Protein AF-A0A397TKE6-F1 (afdb_monomer)

Radius of gyration: 16.37 Å; Cα contacts (8 Å, |Δi|>4): 98; chains: 1; bounding box: 42×22×56 Å

Structure (mmCIF, N/CA/C/O backbone):
data_AF-A0A397TKE6-F1
#
_entry.id   AF-A0A397TKE6-F1
#
loop_
_atom_site.group_PDB
_atom_site.id
_atom_site.type_symbol
_atom_site.label_atom_id
_atom_site.label_alt_id
_atom_site.label_comp_id
_atom_site.label_asym_id
_atom_site.label_entity_id
_atom_site.label_seq_id
_atom_site.pdbx_PDB_ins_code
_atom_site.Cartn_x
_atom_site.Cartn_y
_atom_site.Cartn_z
_atom_site.occupancy
_atom_site.B_iso_or_equiv
_atom_site.auth_seq_id
_atom_site.auth_comp_id
_atom_site.auth_asym_id
_atom_site.auth_atom_id
_atom_site.pdbx_PDB_model_num
ATOM 1 N N . MET A 1 1 ? -22.927 4.156 35.586 1.00 47.03 1 MET A N 1
ATOM 2 C CA . MET A 1 1 ? -21.545 4.173 35.064 1.00 47.03 1 MET A CA 1
ATOM 3 C C . MET A 1 1 ? -21.128 2.724 34.819 1.00 47.03 1 MET A C 1
ATOM 5 O O . MET A 1 1 ? -20.832 2.055 35.800 1.00 47.03 1 MET A O 1
ATOM 9 N N . PRO A 1 2 ? -21.198 2.181 33.593 1.00 44.41 2 PRO A N 1
ATOM 10 C CA . PRO A 1 2 ? -20.682 0.847 33.317 1.00 44.41 2 PRO A CA 1
ATOM 11 C C . PRO A 1 2 ? -19.319 0.937 32.628 1.00 44.41 2 PRO A C 1
ATOM 13 O O . PRO A 1 2 ? -19.169 1.523 31.557 1.00 44.41 2 PRO A O 1
ATOM 16 N N . THR A 1 3 ? -18.327 0.355 33.288 1.00 55.69 3 THR A N 1
ATOM 17 C CA . THR A 1 3 ? -16.991 0.072 32.777 1.00 55.69 3 THR A CA 1
ATOM 18 C C . THR A 1 3 ? -17.095 -0.958 31.659 1.00 55.69 3 THR A C 1
ATOM 20 O O . THR A 1 3 ? -17.539 -2.076 31.899 1.00 55.69 3 THR A O 1
ATOM 23 N N . MET A 1 4 ? -16.657 -0.602 30.456 1.00 45.72 4 MET A N 1
ATOM 24 C CA . MET A 1 4 ? -16.416 -1.559 29.378 1.00 45.72 4 MET A CA 1
ATOM 25 C C . MET A 1 4 ? -15.019 -1.276 28.822 1.00 45.72 4 MET A C 1
ATOM 27 O O . MET A 1 4 ? -14.854 -0.286 28.110 1.00 45.72 4 MET A O 1
ATOM 31 N N . PRO A 1 5 ? -13.993 -2.098 29.084 1.00 54.56 5 PRO A N 1
ATOM 32 C CA . PRO A 1 5 ? -12.886 -2.204 28.161 1.00 54.56 5 PRO A CA 1
ATOM 33 C C . PRO A 1 5 ? -13.296 -3.251 27.125 1.00 54.56 5 PRO A C 1
ATOM 35 O O . PRO A 1 5 ? -12.855 -4.398 27.170 1.00 54.56 5 PRO A O 1
ATOM 38 N N . GLU A 1 6 ? -14.176 -2.870 26.196 1.00 52.97 6 GLU A N 1
ATOM 39 C CA . GLU A 1 6 ? -14.372 -3.636 24.965 1.00 52.97 6 GLU A CA 1
ATOM 40 C C . GLU A 1 6 ? -13.124 -3.418 24.105 1.00 52.97 6 GLU A C 1
ATOM 42 O O . GLU A 1 6 ? -13.079 -2.616 23.175 1.00 52.97 6 GLU A O 1
ATOM 47 N N . SER A 1 7 ? -12.051 -4.109 24.486 1.00 54.16 7 SER A N 1
ATOM 48 C CA . SER A 1 7 ? -10.805 -4.212 23.736 1.00 54.16 7 SER A CA 1
ATOM 49 C C . SER A 1 7 ? -11.040 -5.166 22.559 1.00 54.16 7 SER A C 1
ATOM 51 O O . SER A 1 7 ? -10.414 -6.216 22.421 1.00 54.16 7 SER A O 1
ATOM 53 N N . ALA A 1 8 ? -12.034 -4.834 21.732 1.00 56.47 8 ALA A N 1
ATOM 54 C CA . ALA A 1 8 ? -12.336 -5.510 20.488 1.00 56.47 8 ALA A CA 1
ATOM 55 C C . ALA A 1 8 ? -11.227 -5.160 19.497 1.00 56.47 8 ALA A C 1
ATOM 57 O O . ALA A 1 8 ? -11.306 -4.160 18.793 1.00 56.47 8 ALA A O 1
ATOM 58 N N . ASN A 1 9 ? -10.158 -5.957 19.534 1.00 59.50 9 ASN A N 1
ATOM 59 C CA . ASN A 1 9 ? -9.223 -6.225 18.443 1.00 59.50 9 ASN A CA 1
ATOM 60 C C . ASN A 1 9 ? -9.095 -5.078 17.417 1.00 59.50 9 ASN A C 1
ATOM 62 O O . ASN A 1 9 ? -9.458 -5.198 16.247 1.00 59.50 9 ASN A O 1
ATOM 66 N N . GLN A 1 10 ? -8.605 -3.926 17.886 1.00 63.25 10 GLN A N 1
ATOM 67 C CA . GLN A 1 10 ? -8.485 -2.693 17.108 1.00 63.25 10 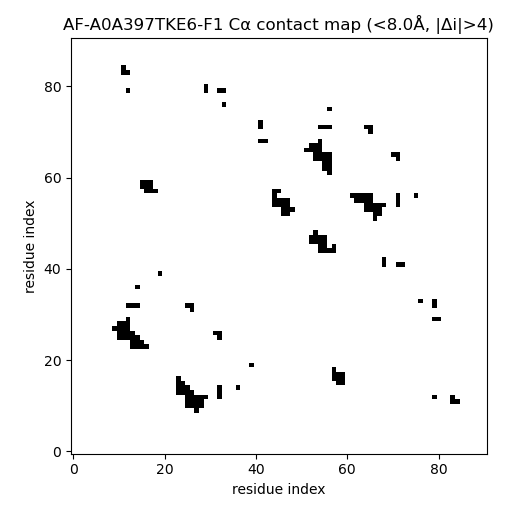GLN A CA 1
ATOM 68 C C . GLN A 1 10 ? -7.278 -2.760 16.161 1.00 63.25 10 GLN A C 1
ATOM 70 O O . GLN A 1 10 ? -6.480 -1.827 16.103 1.00 63.25 10 GLN A O 1
ATOM 75 N N . MET A 1 11 ? -7.119 -3.862 15.421 1.00 68.06 11 MET A N 1
ATOM 76 C CA . MET A 1 11 ? -6.105 -4.022 14.376 1.00 68.06 11 MET A CA 1
ATOM 77 C C . MET A 1 11 ? -6.743 -3.911 12.979 1.00 68.06 11 MET A C 1
ATOM 79 O O . MET A 1 11 ? -6.767 -4.888 12.228 1.00 68.06 11 MET A O 1
ATOM 83 N N . PRO A 1 12 ? -7.321 -2.747 12.611 1.00 74.19 12 PRO A N 1
ATOM 84 C CA . PRO A 1 12 ? -8.068 -2.606 11.366 1.00 74.19 12 PRO A CA 1
ATOM 85 C C . PRO A 1 12 ? -7.175 -2.531 10.124 1.00 74.19 12 PRO A C 1
ATOM 87 O O . PRO A 1 12 ? -7.681 -2.560 9.002 1.00 74.19 12 PRO A O 1
ATOM 90 N N . PHE A 1 13 ? -5.864 -2.383 10.307 1.00 81.00 13 PHE A N 1
ATOM 91 C CA . PHE A 1 13 ? -4.904 -2.263 9.223 1.00 81.00 13 PHE A CA 1
ATOM 92 C C . PHE A 1 13 ? -4.286 -3.630 8.973 1.00 81.00 13 PHE A C 1
ATOM 94 O O . PHE A 1 13 ? -3.670 -4.196 9.867 1.00 81.00 13 PHE A O 1
ATOM 101 N N . VAL A 1 14 ? -4.448 -4.168 7.769 1.00 83.75 14 VAL A N 1
ATOM 102 C CA . VAL A 1 14 ? -3.964 -5.510 7.433 1.00 83.75 14 VAL A CA 1
ATOM 103 C C . VAL A 1 14 ? -3.072 -5.437 6.205 1.00 83.75 14 VAL A C 1
ATOM 105 O O . VAL A 1 14 ? -3.461 -4.883 5.175 1.00 83.75 14 VAL A O 1
ATOM 108 N N . CYS A 1 15 ? -1.878 -6.004 6.317 1.00 86.69 15 CYS A N 1
ATOM 109 C CA . CYS A 1 15 ? -0.989 -6.244 5.197 1.00 86.69 15 CYS A CA 1
ATOM 110 C C . CYS A 1 15 ? -1.471 -7.483 4.443 1.00 86.69 15 CYS A C 1
ATOM 112 O O . CYS A 1 15 ? -1.518 -8.576 5.003 1.00 86.69 15 CYS A O 1
ATOM 114 N N . LYS A 1 16 ? -1.827 -7.314 3.167 1.00 85.19 16 LYS A N 1
ATOM 115 C CA . LYS A 1 16 ? -2.224 -8.420 2.283 1.00 85.19 16 LYS A CA 1
ATOM 116 C C . LYS A 1 16 ? -1.188 -8.675 1.192 1.00 85.19 16 LYS A C 1
ATOM 118 O O . LYS A 1 16 ? -1.526 -8.898 0.033 1.00 85.19 16 LYS A O 1
ATOM 123 N N . TRP A 1 17 ? 0.085 -8.538 1.541 1.00 85.81 17 TRP A N 1
ATOM 124 C CA . TRP A 1 17 ? 1.182 -8.711 0.600 1.00 85.81 17 TRP A CA 1
ATOM 125 C C . TRP A 1 17 ? 1.400 -10.193 0.292 1.00 85.81 17 TRP A C 1
ATOM 127 O O . TRP A 1 17 ? 1.736 -10.976 1.182 1.00 85.81 17 TRP A O 1
ATOM 137 N N . LEU A 1 18 ? 1.233 -10.572 -0.970 1.00 75.38 18 LEU A N 1
ATOM 138 C CA . LEU A 1 18 ? 1.428 -11.936 -1.439 1.00 75.38 18 LEU A CA 1
ATOM 139 C C . LEU A 1 18 ? 2.922 -12.283 -1.449 1.00 75.38 18 LEU A C 1
ATOM 141 O O . LEU A 1 18 ? 3.752 -11.478 -1.865 1.00 75.38 18 LEU A O 1
ATOM 145 N N . TYR A 1 19 ? 3.257 -13.504 -1.032 1.00 73.81 19 TYR A N 1
ATOM 146 C CA . TYR A 1 19 ? 4.596 -14.111 -1.128 1.00 73.81 19 TYR A CA 1
ATOM 147 C C . TYR A 1 19 ? 5.695 -13.582 -0.183 1.00 73.81 19 TYR A C 1
ATOM 149 O O . TYR A 1 19 ? 6.741 -14.214 -0.097 1.00 73.81 19 TYR A O 1
ATOM 157 N N . SER A 1 20 ? 5.482 -12.494 0.568 1.00 72.94 20 SER A N 1
ATOM 158 C CA . SER A 1 20 ? 6.476 -12.002 1.552 1.00 72.94 20 SER A CA 1
ATOM 159 C C . SER A 1 20 ? 6.354 -12.638 2.940 1.00 72.94 20 SER A C 1
ATOM 161 O O . SER A 1 20 ? 7.285 -12.598 3.738 1.00 72.94 20 SER A O 1
ATOM 163 N N . HIS A 1 21 ? 5.182 -13.178 3.259 1.00 78.50 21 HIS A N 1
ATOM 164 C CA . HIS A 1 21 ? 4.859 -13.780 4.549 1.00 78.50 21 HIS A CA 1
ATOM 165 C C . HIS A 1 21 ? 3.681 -14.749 4.378 1.00 78.50 21 HIS A C 1
ATOM 167 O O . HIS A 1 21 ? 2.843 -14.510 3.506 1.00 78.50 21 HIS A O 1
ATOM 173 N N . PRO A 1 22 ? 3.629 -15.843 5.163 1.00 69.88 22 PRO A N 1
ATOM 174 C CA . PRO A 1 22 ? 2.616 -16.890 5.013 1.00 69.88 22 PRO A CA 1
ATOM 175 C C . PRO A 1 22 ? 1.216 -16.457 5.466 1.00 69.88 22 PRO A C 1
ATOM 177 O O . PRO A 1 22 ? 0.233 -17.007 4.981 1.00 69.88 22 PRO A O 1
ATOM 180 N N . GLU A 1 23 ? 1.114 -15.468 6.359 1.00 74.31 23 GLU A N 1
ATOM 181 C CA . GLU A 1 23 ? -0.154 -14.995 6.920 1.00 74.31 23 GLU A CA 1
ATOM 182 C C . GLU A 1 23 ? -0.268 -13.462 6.878 1.00 74.31 23 GLU A C 1
ATOM 184 O O . GLU A 1 23 ? 0.746 -12.764 7.002 1.00 74.31 23 GLU A O 1
ATOM 189 N N . PRO A 1 24 ? -1.492 -12.917 6.722 1.00 78.25 24 PRO A N 1
ATO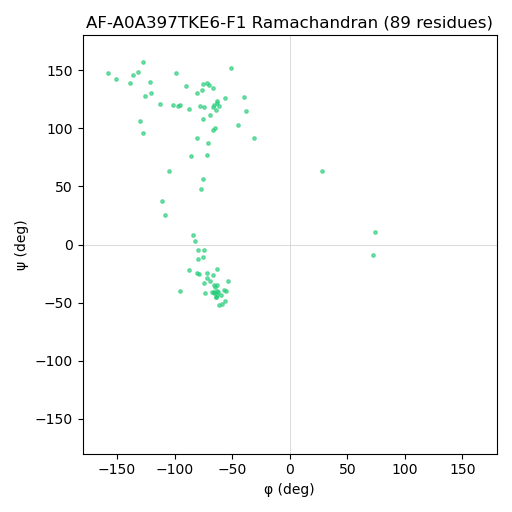M 190 C CA . PRO A 1 24 ? -1.726 -11.479 6.693 1.00 78.25 24 PRO A CA 1
ATOM 191 C C . PRO A 1 24 ? -1.427 -10.842 8.054 1.00 78.25 24 PRO A C 1
ATOM 193 O O . PRO A 1 24 ? -2.083 -11.131 9.054 1.00 78.25 24 PRO A O 1
ATOM 196 N N . GLN A 1 25 ? -0.460 -9.924 8.098 1.00 83.69 25 GLN A N 1
ATOM 197 C CA . GLN A 1 25 ? -0.128 -9.216 9.336 1.00 83.69 25 GLN A CA 1
ATOM 198 C C . GLN A 1 25 ? -1.093 -8.069 9.618 1.00 83.69 25 GLN A C 1
ATOM 200 O O . GLN A 1 25 ? -1.330 -7.209 8.769 1.00 83.69 25 GLN A O 1
ATOM 205 N N . GLN A 1 26 ? -1.617 -8.034 10.840 1.00 83.69 26 GLN A N 1
ATOM 206 C CA . GLN A 1 26 ? -2.510 -6.984 11.313 1.00 83.69 26 GLN A CA 1
ATOM 207 C C . GLN A 1 26 ? -1.732 -5.956 12.140 1.00 83.69 26 GLN A C 1
ATOM 209 O O . GLN A 1 26 ? -0.782 -6.290 12.844 1.00 83.69 26 GLN A O 1
ATOM 214 N N . PHE A 1 27 ? -2.158 -4.699 12.090 1.00 85.06 27 PHE A N 1
ATOM 215 C CA . PHE A 1 27 ? -1.536 -3.576 12.781 1.00 85.06 27 PHE A CA 1
ATOM 216 C C . PHE A 1 27 ? -2.601 -2.700 13.432 1.00 85.06 27 PHE A C 1
ATOM 218 O O . PHE A 1 27 ? -3.703 -2.522 12.907 1.00 85.06 27 PHE A O 1
ATOM 225 N N . LYS A 1 28 ? -2.249 -2.125 14.585 1.00 81.44 28 LYS A N 1
ATOM 226 C CA . LYS A 1 28 ? -3.133 -1.245 15.364 1.00 81.44 28 LYS A CA 1
ATOM 227 C C . LYS A 1 28 ? -3.282 0.139 14.734 1.00 81.44 28 LYS A C 1
ATOM 229 O O . LYS A 1 28 ? -4.340 0.753 14.826 1.00 81.44 28 LYS A O 1
ATOM 234 N N . THR A 1 29 ? -2.230 0.629 14.079 1.00 84.56 29 THR A N 1
ATOM 235 C CA . THR A 1 29 ? -2.197 1.960 13.466 1.00 84.56 29 THR A CA 1
ATOM 236 C C . THR A 1 29 ? -1.765 1.887 12.005 1.00 84.56 29 THR A C 1
ATOM 238 O O . THR A 1 29 ? -1.094 0.951 11.566 1.00 84.56 29 THR A O 1
ATOM 241 N N . GLN A 1 30 ? -2.145 2.913 11.244 1.00 83.38 30 GLN A N 1
ATOM 242 C CA . GLN A 1 30 ? -1.737 3.066 9.850 1.00 83.38 30 GLN A CA 1
ATOM 243 C C . GLN A 1 30 ? -0.217 3.241 9.722 1.00 83.38 30 GLN A C 1
ATOM 245 O O . GLN A 1 30 ? 0.374 2.789 8.746 1.00 83.38 30 GLN A O 1
ATO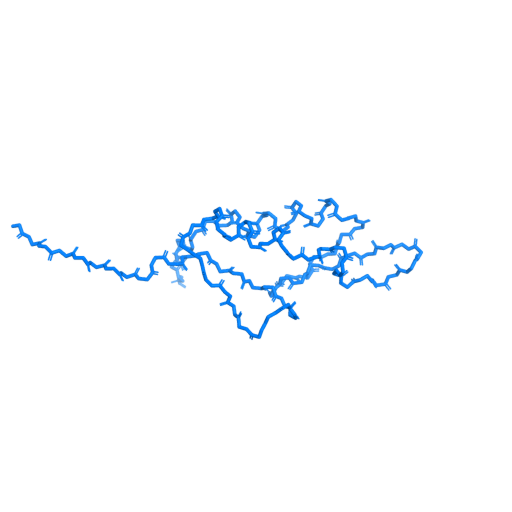M 250 N N . GLU A 1 31 ? 0.412 3.919 10.683 1.00 86.44 31 GLU A N 1
ATOM 251 C CA . GLU A 1 31 ? 1.856 4.173 10.690 1.00 86.44 31 GLU A CA 1
ATOM 252 C C . GLU A 1 31 ? 2.654 2.883 10.847 1.00 86.44 31 GLU A C 1
ATOM 254 O O . GLU A 1 31 ? 3.622 2.686 10.119 1.00 86.44 31 GLU A O 1
ATOM 259 N N . GLU A 1 32 ? 2.196 1.971 11.705 1.00 87.94 32 GLU A N 1
ATOM 260 C CA . GLU A 1 32 ? 2.821 0.660 11.885 1.00 87.94 32 GLU A CA 1
ATOM 261 C C . GLU A 1 32 ? 2.740 -0.175 10.598 1.00 87.94 32 GLU A C 1
ATOM 263 O O . GLU A 1 32 ? 3.752 -0.710 10.143 1.00 87.94 32 GLU A O 1
ATOM 268 N N . LEU A 1 33 ? 1.571 -0.203 9.939 1.00 86.75 33 LEU A N 1
ATOM 269 C CA . LEU A 1 33 ? 1.420 -0.845 8.627 1.00 86.75 33 LEU A CA 1
ATOM 270 C C . LEU A 1 33 ? 2.306 -0.170 7.565 1.00 86.75 33 LEU A C 1
ATOM 272 O O . LEU A 1 33 ? 2.922 -0.852 6.745 1.00 86.75 33 LEU A O 1
ATOM 276 N N . LYS A 1 34 ? 2.394 1.166 7.575 1.00 85.69 34 LYS A N 1
ATOM 277 C CA . LYS A 1 34 ? 3.256 1.925 6.663 1.00 85.69 34 LYS A CA 1
ATOM 278 C C . LYS A 1 34 ? 4.719 1.558 6.854 1.00 85.69 34 LYS A C 1
ATOM 280 O O . LYS A 1 34 ? 5.390 1.247 5.872 1.00 85.69 34 LYS A O 1
ATOM 285 N N . ASN A 1 35 ? 5.207 1.604 8.087 1.00 88.56 35 ASN A N 1
ATOM 286 C CA . ASN A 1 35 ? 6.581 1.262 8.417 1.00 88.56 35 ASN A CA 1
ATOM 287 C C . ASN A 1 35 ? 6.877 -0.187 8.014 1.00 88.56 35 ASN A C 1
ATOM 289 O O . ASN A 1 35 ? 7.876 -0.447 7.353 1.00 88.56 35 ASN A O 1
ATOM 293 N N . HIS A 1 36 ? 5.956 -1.112 8.299 1.00 88.31 36 HIS A N 1
ATOM 294 C CA . HIS A 1 36 ? 6.053 -2.493 7.839 1.00 88.31 36 HIS A CA 1
ATOM 295 C C . HIS A 1 36 ? 6.182 -2.601 6.314 1.00 88.31 36 HIS A C 1
ATOM 297 O O . HIS A 1 36 ? 7.086 -3.283 5.847 1.00 88.31 36 HIS A O 1
ATOM 303 N N . ILE A 1 37 ? 5.340 -1.916 5.534 1.00 84.44 37 ILE A N 1
ATOM 304 C CA . ILE A 1 37 ? 5.400 -1.953 4.062 1.00 84.44 37 ILE A CA 1
ATOM 305 C C . ILE A 1 37 ? 6.687 -1.343 3.513 1.00 84.44 37 ILE A C 1
ATOM 307 O O . ILE A 1 37 ? 7.242 -1.885 2.567 1.00 84.44 37 ILE A O 1
ATOM 311 N N . ASN A 1 38 ? 7.211 -0.286 4.136 1.00 84.44 38 ASN A N 1
ATOM 312 C CA . ASN A 1 38 ? 8.520 0.267 3.766 1.00 84.44 38 ASN A CA 1
ATOM 313 C C . ASN A 1 38 ? 9.670 -0.728 4.002 1.00 84.44 38 ASN A C 1
ATOM 315 O O . ASN A 1 38 ? 10.723 -0.588 3.392 1.00 84.44 38 ASN A O 1
ATOM 319 N N . LYS A 1 39 ? 9.482 -1.737 4.864 1.00 86.38 39 LYS A N 1
ATOM 320 C CA . LYS A 1 39 ? 10.448 -2.832 5.033 1.00 86.38 39 LYS A CA 1
ATOM 321 C C . LYS A 1 39 ? 10.341 -3.903 3.945 1.00 86.38 39 LYS A C 1
ATOM 323 O O . LYS A 1 39 ? 11.223 -4.756 3.886 1.00 86.38 39 LYS A O 1
ATOM 328 N N . HIS A 1 40 ? 9.285 -3.912 3.127 1.00 85.44 40 HIS A N 1
ATOM 329 C CA . HIS A 1 40 ? 9.234 -4.798 1.962 1.00 85.44 40 HIS A CA 1
ATOM 330 C C . HIS A 1 40 ? 10.129 -4.244 0.869 1.00 85.44 40 HIS A C 1
ATOM 332 O O . HIS A 1 40 ? 10.109 -3.052 0.570 1.00 85.44 40 HIS A O 1
ATOM 338 N N . ASP A 1 41 ? 10.872 -5.133 0.225 1.00 83.88 41 ASP A N 1
ATOM 339 C CA . ASP A 1 41 ? 11.691 -4.754 -0.912 1.00 83.88 41 ASP A CA 1
ATOM 340 C C . ASP A 1 41 ? 10.818 -4.669 -2.175 1.00 83.88 41 ASP A C 1
ATOM 342 O O . ASP A 1 41 ? 10.558 -5.655 -2.865 1.00 83.88 41 ASP A O 1
ATOM 346 N N . ILE A 1 42 ? 10.298 -3.469 -2.448 1.00 79.75 42 ILE A N 1
ATOM 347 C CA . ILE A 1 42 ? 9.396 -3.196 -3.582 1.00 79.75 42 ILE A CA 1
ATOM 348 C C . ILE A 1 42 ? 10.134 -3.369 -4.922 1.00 79.75 42 ILE A C 1
ATOM 350 O O . ILE A 1 42 ? 9.517 -3.716 -5.928 1.00 79.75 42 ILE A O 1
ATOM 354 N N . ASN A 1 43 ? 11.459 -3.190 -4.930 1.00 76.06 43 ASN A N 1
ATOM 355 C CA . ASN A 1 43 ? 12.311 -3.438 -6.097 1.00 76.06 43 ASN A CA 1
ATOM 356 C C . ASN A 1 43 ? 12.339 -4.920 -6.482 1.00 76.06 43 ASN A C 1
ATOM 358 O O . ASN A 1 43 ? 12.370 -5.238 -7.670 1.00 76.06 43 ASN A O 1
ATOM 362 N N . SER A 1 44 ? 12.274 -5.807 -5.490 1.00 73.50 44 SER A N 1
ATOM 363 C CA . SER A 1 44 ? 12.179 -7.257 -5.673 1.00 73.50 44 SER A CA 1
ATOM 364 C C . SER A 1 44 ? 10.791 -7.724 -6.140 1.00 73.50 44 SER A C 1
ATOM 366 O O . SER A 1 44 ? 10.576 -8.900 -6.439 1.00 73.50 44 SER A O 1
ATOM 368 N N . CYS A 1 45 ? 9.811 -6.821 -6.231 1.00 74.19 45 CYS A N 1
ATOM 369 C CA . CYS A 1 45 ? 8.485 -7.188 -6.700 1.00 74.19 45 CYS A CA 1
ATOM 370 C C . CYS A 1 45 ? 8.509 -7.598 -8.183 1.00 74.19 45 CYS A C 1
ATOM 372 O O . CYS A 1 45 ? 9.129 -6.914 -8.991 1.00 74.19 45 CYS A O 1
ATOM 374 N N . ASN A 1 46 ? 7.823 -8.707 -8.516 1.00 65.81 46 ASN A N 1
ATOM 375 C CA . ASN A 1 46 ? 7.849 -9.423 -9.804 1.00 65.81 46 ASN A CA 1
ATOM 376 C C . ASN A 1 46 ? 8.110 -8.523 -11.024 1.00 65.81 46 ASN A C 1
ATOM 378 O O . ASN A 1 46 ? 7.178 -7.998 -11.644 1.00 65.81 46 ASN A O 1
ATOM 382 N N . ARG A 1 47 ? 9.393 -8.394 -11.377 1.00 68.81 47 ARG A N 1
ATOM 383 C CA . ARG A 1 47 ? 9.862 -7.747 -12.599 1.00 68.81 47 ARG A CA 1
ATOM 384 C C . ARG A 1 47 ? 9.609 -8.701 -13.758 1.00 68.81 47 ARG A C 1
ATOM 386 O O . ARG A 1 47 ? 10.290 -9.714 -13.883 1.00 68.81 47 ARG A O 1
ATOM 393 N N . LEU A 1 48 ? 8.636 -8.377 -14.606 1.00 69.00 48 LEU A N 1
ATOM 394 C CA . LEU A 1 48 ? 8.279 -9.248 -15.732 1.00 69.00 48 LEU A CA 1
ATOM 395 C C . LEU A 1 48 ? 9.198 -9.114 -16.949 1.00 69.00 48 LEU A C 1
ATOM 397 O O . LEU A 1 48 ? 9.272 -10.042 -17.746 1.00 69.00 48 LEU A O 1
ATOM 401 N N . SER A 1 49 ? 9.865 -7.972 -17.125 1.00 67.38 49 SER A N 1
ATOM 402 C CA . SER A 1 49 ? 10.716 -7.732 -18.292 1.00 67.38 49 SER A CA 1
ATOM 403 C C . SER A 1 49 ? 12.021 -7.033 -17.909 1.00 67.38 49 SER A C 1
ATOM 405 O O . SER A 1 49 ? 12.070 -6.166 -17.028 1.00 67.38 49 SER A O 1
ATOM 407 N N . LEU A 1 50 ? 13.104 -7.489 -18.546 1.00 69.62 50 LEU A N 1
ATOM 408 C CA . LEU A 1 50 ? 14.464 -6.984 -18.360 1.00 69.62 50 LEU A CA 1
ATOM 409 C C . LEU A 1 50 ? 14.708 -5.677 -19.124 1.00 69.62 50 LEU A C 1
ATOM 411 O O . LEU A 1 50 ? 15.563 -4.892 -18.718 1.00 69.62 50 LEU A O 1
ATOM 415 N N . GLU A 1 51 ? 13.953 -5.448 -20.195 1.00 73.50 51 GLU A N 1
ATOM 416 C CA . GLU A 1 51 ? 14.098 -4.292 -21.082 1.00 73.50 51 GLU A CA 1
ATOM 417 C C . GLU A 1 51 ? 13.138 -3.165 -20.680 1.00 73.50 51 GLU A C 1
ATOM 419 O O . GLU A 1 51 ? 13.547 -2.010 -20.617 1.00 73.50 51 GLU A O 1
ATOM 424 N N . ASP A 1 52 ? 11.903 -3.513 -20.296 1.00 75.50 52 ASP A N 1
ATOM 425 C CA . ASP A 1 52 ? 10.905 -2.581 -19.760 1.00 75.50 52 ASP A CA 1
ATOM 426 C C . ASP A 1 52 ? 10.377 -3.122 -18.420 1.00 75.50 52 ASP A C 1
ATOM 428 O O . ASP A 1 52 ? 9.541 -4.029 -18.399 1.00 75.50 52 ASP A O 1
ATOM 432 N N . PRO A 1 53 ? 10.916 -2.674 -17.272 1.00 75.25 53 PRO A N 1
ATOM 433 C CA . PRO A 1 53 ? 10.539 -3.225 -15.980 1.00 75.25 53 PRO A CA 1
ATOM 434 C C . PRO A 1 53 ? 9.080 -2.891 -15.645 1.00 75.25 53 PRO A C 1
ATOM 436 O O . PRO A 1 53 ? 8.751 -1.821 -15.135 1.00 75.25 53 PRO A O 1
ATOM 439 N N . ILE A 1 54 ? 8.200 -3.860 -15.889 1.00 84.06 54 ILE A N 1
ATOM 440 C CA . ILE A 1 54 ? 6.814 -3.828 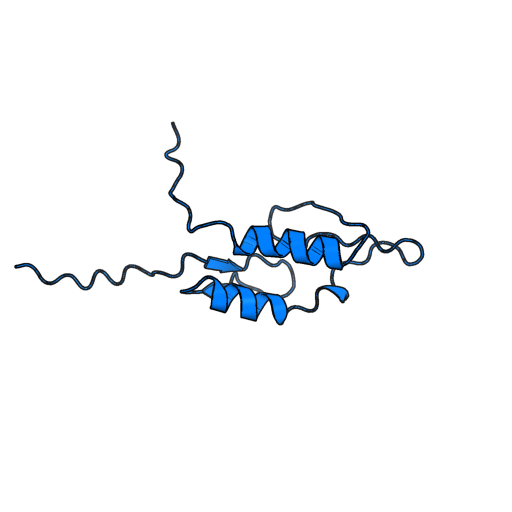-15.432 1.00 84.06 54 ILE A CA 1
ATOM 441 C C . ILE A 1 54 ? 6.761 -4.429 -14.031 1.00 84.06 54 ILE A C 1
ATOM 443 O O . ILE A 1 54 ? 7.025 -5.620 -13.845 1.00 84.06 54 ILE A O 1
ATOM 447 N N . TYR A 1 55 ? 6.367 -3.605 -13.067 1.00 86.38 55 TYR A N 1
ATOM 448 C CA . TYR A 1 55 ? 6.168 -3.981 -11.676 1.00 86.38 55 TYR A CA 1
ATOM 449 C C . TYR A 1 55 ? 4.697 -4.317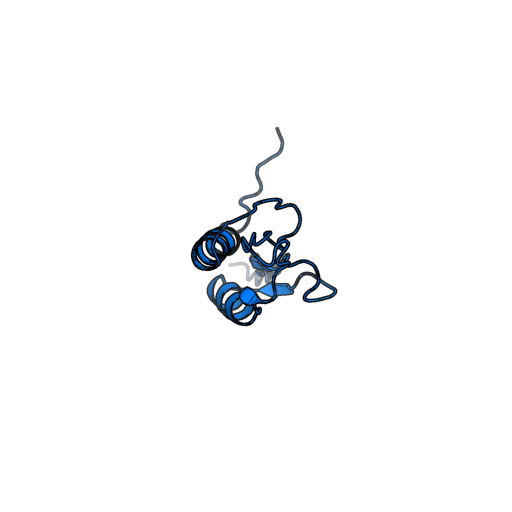 -11.436 1.00 86.38 55 TYR A C 1
ATOM 451 O O . TYR A 1 55 ? 3.811 -3.476 -11.624 1.00 86.38 55 TYR A O 1
ATOM 459 N N . ILE A 1 56 ? 4.417 -5.547 -11.014 1.00 86.00 56 ILE A N 1
ATOM 460 C CA . ILE A 1 56 ? 3.061 -5.963 -10.644 1.00 86.00 56 ILE A CA 1
ATOM 461 C C . ILE A 1 56 ? 2.848 -5.705 -9.158 1.00 86.00 56 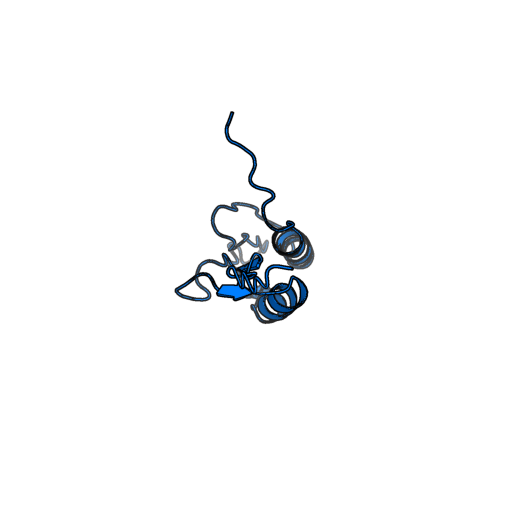ILE A C 1
ATOM 463 O O . ILE A 1 56 ? 3.703 -6.023 -8.343 1.00 86.00 56 ILE A O 1
ATOM 467 N N . CYS A 1 57 ? 1.688 -5.168 -8.793 1.00 87.75 57 CYS A N 1
ATOM 468 C CA . CYS A 1 57 ? 1.305 -5.041 -7.399 1.00 87.75 57 CYS A CA 1
ATOM 469 C C . CYS A 1 57 ? 1.180 -6.432 -6.749 1.00 87.75 57 CYS A C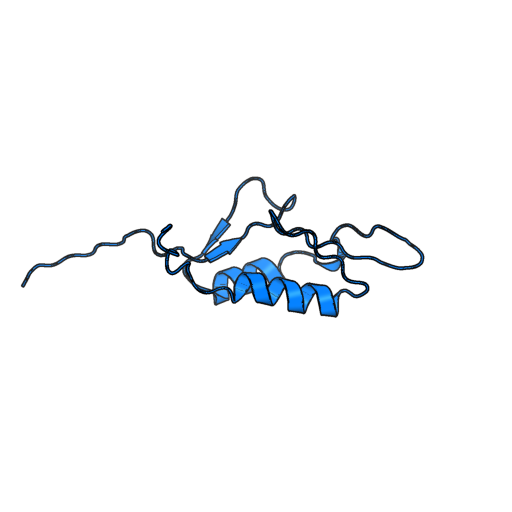 1
ATOM 471 O O . CYS A 1 57 ? 0.387 -7.245 -7.221 1.00 87.75 57 CYS A O 1
ATOM 473 N N . PRO A 1 58 ? 1.903 -6.705 -5.653 1.00 84.38 58 PRO A N 1
ATOM 474 C CA . PRO A 1 58 ? 1.848 -7.983 -4.950 1.00 84.38 58 PRO A CA 1
ATOM 475 C C . PRO A 1 58 ? 0.685 -8.046 -3.956 1.00 84.38 58 PRO A C 1
ATOM 477 O O . PRO A 1 58 ? 0.614 -8.961 -3.150 1.00 84.38 58 PRO A O 1
ATOM 480 N N . TRP A 1 59 ? -0.210 -7.060 -3.943 1.00 86.19 59 TRP A N 1
ATOM 481 C CA . TRP A 1 59 ? -1.314 -7.021 -2.994 1.00 86.19 59 TRP A CA 1
ATOM 482 C C . TRP A 1 59 ? -2.411 -8.012 -3.390 1.00 86.19 59 TRP A C 1
ATOM 484 O O . TRP A 1 59 ? -2.842 -8.040 -4.544 1.00 86.19 59 TRP A O 1
ATOM 494 N N . GLU A 1 60 ? -2.903 -8.793 -2.431 1.00 85.19 60 GLU A N 1
ATOM 495 C CA . GLU A 1 60 ? -3.969 -9.769 -2.650 1.00 85.19 60 GLU A CA 1
ATOM 496 C C . GLU A 1 60 ? -5.214 -9.103 -3.251 1.00 85.19 60 GLU A C 1
ATOM 498 O O . GLU A 1 60 ? -5.736 -8.113 -2.731 1.00 85.19 60 GLU A O 1
ATOM 503 N N . GLY A 1 61 ? -5.687 -9.645 -4.376 1.00 83.00 61 GLY A N 1
ATOM 504 C CA . GLY A 1 61 ? -6.829 -9.097 -5.108 1.00 83.00 61 GLY A CA 1
ATOM 505 C C . GLY A 1 61 ? -6.528 -7.810 -5.888 1.00 83.00 61 GLY A C 1
ATOM 506 O O . GLY A 1 61 ? -7.460 -7.169 -6.375 1.00 83.00 61 GLY A O 1
ATOM 507 N N . CYS A 1 62 ? -5.258 -7.408 -6.025 1.00 87.00 62 CYS A N 1
ATOM 508 C CA . CYS A 1 62 ? -4.853 -6.278 -6.853 1.00 87.00 62 CYS A CA 1
ATOM 509 C C . CYS A 1 62 ? -4.021 -6.732 -8.059 1.00 87.00 62 CYS A C 1
ATOM 511 O O . CYS A 1 62 ? -2.934 -7.271 -7.913 1.00 87.00 62 CYS A O 1
ATOM 513 N N . ASN A 1 63 ? -4.488 -6.434 -9.273 1.00 82.06 63 ASN A N 1
ATOM 514 C CA . ASN A 1 63 ? -3.784 -6.767 -10.520 1.00 82.06 63 ASN A CA 1
ATOM 515 C C . ASN A 1 63 ? -3.186 -5.531 -11.214 1.00 82.06 63 ASN A C 1
ATOM 517 O O . ASN A 1 63 ? -3.040 -5.507 -12.438 1.00 82.06 63 ASN A O 1
ATOM 521 N N . LYS A 1 64 ? -2.883 -4.465 -10.459 1.00 86.81 64 LYS A N 1
ATOM 522 C CA . LYS A 1 64 ? -2.285 -3.248 -11.028 1.00 86.81 64 LYS A CA 1
ATOM 523 C C . LYS A 1 64 ? -0.847 -3.516 -11.465 1.00 86.81 64 LYS A C 1
ATOM 525 O O . LYS A 1 64 ? -0.087 -4.149 -10.741 1.00 86.81 64 LYS A O 1
ATOM 530 N N . ARG A 1 65 ? -0.489 -3.005 -12.643 1.00 87.56 65 ARG A N 1
ATOM 531 C CA . ARG A 1 65 ? 0.859 -3.066 -13.214 1.00 87.56 65 ARG A CA 1
ATOM 532 C C . ARG A 1 65 ? 1.340 -1.646 -13.441 1.00 87.56 65 ARG A C 1
ATOM 534 O O . ARG A 1 65 ? 0.597 -0.852 -14.011 1.00 87.56 65 ARG A O 1
ATOM 541 N N . GLN A 1 66 ? 2.543 -1.346 -12.984 1.00 88.38 66 GLN A N 1
ATOM 542 C CA . GLN A 1 66 ? 3.155 -0.030 -13.092 1.00 88.38 66 GLN A CA 1
ATOM 543 C C . GLN A 1 66 ? 4.469 -0.166 -13.857 1.00 88.38 66 GLN A C 1
ATOM 545 O O . GLN A 1 66 ? 5.225 -1.104 -13.629 1.00 88.38 66 GLN A O 1
ATOM 550 N N . SER A 1 67 ? 4.758 0.786 -14.737 1.00 85.94 67 SER A N 1
ATOM 551 C CA . SER A 1 67 ? 6.021 0.870 -15.487 1.00 85.94 67 SER A CA 1
ATOM 552 C C . SER A 1 67 ? 7.158 1.517 -14.684 1.00 85.94 67 SER A C 1
ATOM 554 O O . SER A 1 67 ? 8.237 1.784 -15.200 1.00 85.94 67 SER A O 1
ATOM 556 N N . SER A 1 68 ? 6.919 1.861 -13.416 1.00 86.56 68 SER A N 1
ATOM 557 C CA . SER A 1 68 ? 7.911 2.513 -12.561 1.00 86.56 68 SER A CA 1
ATOM 558 C C . SER A 1 68 ? 7.678 2.162 -11.103 1.00 86.56 68 SER A C 1
ATOM 560 O O . SER A 1 68 ? 6.533 2.142 -10.639 1.00 86.56 68 SER A O 1
ATOM 562 N N . ILE A 1 69 ? 8.768 1.985 -10.359 1.00 84.50 69 ILE A N 1
ATOM 563 C CA . ILE A 1 69 ? 8.699 1.667 -8.934 1.00 84.50 69 ILE A CA 1
ATOM 564 C C . ILE A 1 69 ? 8.047 2.779 -8.112 1.00 84.50 69 ILE A C 1
ATOM 566 O O . ILE A 1 69 ? 7.147 2.495 -7.336 1.00 84.50 69 ILE A O 1
ATOM 570 N N . ILE A 1 70 ? 8.379 4.049 -8.365 1.00 86.94 70 ILE A N 1
ATOM 571 C CA . ILE A 1 70 ? 7.795 5.206 -7.658 1.00 86.94 70 ILE A CA 1
ATOM 572 C C . ILE A 1 70 ? 6.260 5.191 -7.770 1.00 86.94 70 ILE A C 1
ATOM 574 O O . ILE A 1 70 ? 5.527 5.454 -6.818 1.00 86.94 70 ILE A O 1
ATOM 578 N N . LYS A 1 71 ? 5.754 4.826 -8.954 1.00 88.31 71 LYS A N 1
ATOM 579 C CA . LYS A 1 71 ? 4.320 4.701 -9.228 1.00 88.31 71 LYS A CA 1
ATOM 580 C C . LYS A 1 71 ? 3.703 3.484 -8.534 1.00 88.31 71 LYS A C 1
ATOM 582 O O . LYS A 1 71 ? 2.507 3.513 -8.236 1.00 88.31 71 LYS A O 1
ATOM 587 N N . LE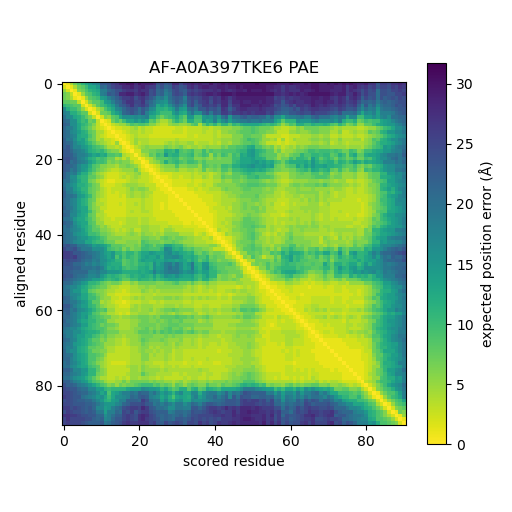U A 1 72 ? 4.471 2.421 -8.301 1.00 88.00 72 LEU A N 1
ATOM 588 C CA . LEU A 1 72 ? 4.046 1.280 -7.493 1.00 88.00 72 LEU A CA 1
ATOM 589 C C . LEU A 1 72 ? 4.027 1.631 -6.000 1.00 88.00 72 LEU A C 1
ATOM 591 O O . LEU A 1 72 ? 3.052 1.301 -5.331 1.00 88.00 72 LEU A O 1
ATOM 595 N N . GLU A 1 73 ? 5.022 2.354 -5.490 1.00 86.75 73 GLU A N 1
ATOM 596 C CA . GLU A 1 73 ? 5.045 2.818 -4.099 1.00 86.75 73 GLU A CA 1
ATOM 597 C C . GLU A 1 73 ? 3.829 3.690 -3.781 1.00 86.75 73 GLU A C 1
ATOM 599 O O . GLU A 1 73 ? 3.083 3.404 -2.845 1.00 86.75 73 GLU A O 1
ATOM 604 N N . GLU A 1 74 ? 3.555 4.705 -4.607 1.00 87.94 74 GLU A N 1
ATOM 605 C CA . GLU A 1 74 ? 2.364 5.554 -4.464 1.00 87.94 74 GLU A CA 1
ATOM 606 C C . GLU A 1 74 ? 1.063 4.733 -4.505 1.00 87.94 74 GLU A C 1
ATOM 608 O O . GLU A 1 74 ? 0.119 4.977 -3.745 1.00 87.94 74 GLU A O 1
ATOM 613 N N . HIS A 1 75 ? 1.014 3.718 -5.368 1.00 89.25 75 HIS A N 1
ATOM 614 C CA . HIS A 1 75 ? -0.113 2.799 -5.438 1.00 89.25 75 HIS A CA 1
ATOM 615 C C . HIS A 1 75 ? -0.276 1.986 -4.143 1.00 89.25 75 HIS A C 1
ATOM 617 O O . HIS A 1 75 ? -1.395 1.886 -3.633 1.00 89.25 75 HIS A O 1
ATOM 623 N N . LEU A 1 76 ? 0.816 1.454 -3.587 1.00 85.25 76 LEU A N 1
ATOM 624 C CA . LEU A 1 76 ? 0.824 0.707 -2.328 1.00 85.25 76 LEU A CA 1
ATOM 625 C C . LEU A 1 76 ? 0.395 1.587 -1.156 1.00 85.25 76 LEU A C 1
ATOM 627 O O . LEU A 1 76 ? -0.432 1.164 -0.349 1.00 85.25 76 LEU A O 1
ATOM 631 N N . TYR A 1 77 ? 0.834 2.847 -1.119 1.00 84.50 77 TYR A N 1
ATOM 632 C CA . TYR A 1 77 ? 0.351 3.824 -0.145 1.00 84.50 77 TYR A CA 1
ATOM 633 C C . TYR A 1 77 ? -1.169 3.953 -0.144 1.00 84.50 77 TYR A C 1
ATOM 635 O O . TYR A 1 77 ? -1.758 4.196 0.909 1.00 84.50 77 TYR A O 1
ATOM 643 N N . ARG A 1 78 ? -1.836 3.761 -1.285 1.00 85.56 78 ARG A N 1
ATOM 644 C CA . ARG A 1 78 ? -3.298 3.791 -1.336 1.00 85.56 78 ARG A CA 1
ATOM 645 C C . ARG A 1 78 ? -3.936 2.598 -0.631 1.00 85.56 78 ARG A C 1
ATOM 647 O O . ARG A 1 78 ? -4.989 2.796 -0.041 1.00 85.56 78 ARG A O 1
ATOM 654 N N . HIS A 1 79 ? -3.304 1.423 -0.621 1.00 84.38 79 HIS A N 1
ATOM 655 C CA . HIS A 1 79 ? -3.762 0.277 0.179 1.00 84.38 79 HIS A CA 1
ATOM 656 C C . HIS A 1 79 ? -3.648 0.550 1.678 1.00 84.38 79 HIS A C 1
ATOM 658 O O . HIS A 1 79 ? -4.584 0.286 2.424 1.00 84.38 79 HIS A O 1
ATOM 664 N N . ILE A 1 80 ? -2.545 1.171 2.097 1.00 79.75 80 ILE A N 1
ATOM 665 C CA . ILE A 1 80 ? -2.267 1.540 3.496 1.00 79.75 80 ILE A CA 1
ATOM 666 C C . ILE A 1 80 ? -3.221 2.626 3.986 1.00 79.75 80 ILE A C 1
ATOM 668 O O . ILE A 1 80 ? -3.685 2.598 5.121 1.00 79.75 80 ILE A O 1
ATOM 672 N N . ARG A 1 81 ? -3.499 3.601 3.115 1.00 72.62 81 ARG A N 1
ATOM 673 C CA . ARG A 1 81 ? -4.386 4.736 3.388 1.00 72.62 81 ARG A CA 1
ATOM 674 C C . ARG A 1 81 ? -5.866 4.389 3.266 1.00 72.62 81 ARG A C 1
ATOM 676 O O . ARG A 1 81 ? -6.698 5.261 3.533 1.00 72.62 81 ARG A O 1
ATOM 683 N N . GLN A 1 82 ? -6.223 3.170 2.851 1.00 63.03 82 GLN A N 1
ATOM 684 C CA . GLN A 1 82 ? -7.613 2.742 2.945 1.00 63.03 82 GLN A CA 1
ATOM 685 C C . GLN A 1 82 ? -7.973 2.705 4.429 1.00 63.03 82 GLN A C 1
ATOM 687 O O . GLN A 1 82 ? -7.369 1.985 5.220 1.00 63.03 82 GLN A O 1
ATOM 692 N N . ARG A 1 83 ? -8.921 3.567 4.815 1.00 53.16 83 ARG A N 1
ATOM 693 C CA . ARG A 1 83 ? -9.456 3.620 6.178 1.00 53.16 83 ARG A CA 1
ATOM 694 C C . ARG A 1 83 ? -9.880 2.213 6.619 1.00 53.16 83 ARG A C 1
ATOM 696 O O . ARG A 1 83 ? -10.322 1.443 5.762 1.00 53.16 83 ARG A O 1
ATOM 703 N N . PRO A 1 84 ? -9.849 1.922 7.938 1.00 54.56 84 PRO A N 1
ATOM 704 C CA . PRO A 1 84 ? -10.568 0.787 8.506 1.00 54.56 84 PRO A CA 1
ATOM 705 C C . PRO A 1 84 ? -11.919 0.682 7.821 1.00 54.56 84 PRO A C 1
ATOM 707 O O . PRO A 1 84 ? -12.617 1.699 7.739 1.00 54.56 84 PRO A O 1
ATOM 710 N N . PHE A 1 85 ? -12.242 -0.492 7.282 1.00 47.88 85 PHE A N 1
ATOM 711 C CA . PHE A 1 85 ? -13.532 -0.754 6.665 1.00 47.88 85 PHE A CA 1
ATOM 712 C C . PHE A 1 85 ? -14.630 -0.194 7.582 1.00 47.88 85 PHE A C 1
ATOM 714 O O . PHE A 1 85 ? -14.991 -0.808 8.582 1.00 47.88 85 PHE A O 1
ATOM 721 N N . LYS A 1 86 ? -15.206 0.965 7.236 1.00 45.06 86 LYS A N 1
ATOM 722 C CA . LYS A 1 86 ? -16.614 1.177 7.543 1.00 45.06 86 LYS A CA 1
ATOM 723 C C . LYS A 1 86 ? -17.290 0.124 6.690 1.00 45.06 86 LYS A C 1
ATOM 725 O O . LYS A 1 86 ? -17.323 0.275 5.470 1.00 45.06 86 LYS A O 1
ATOM 730 N N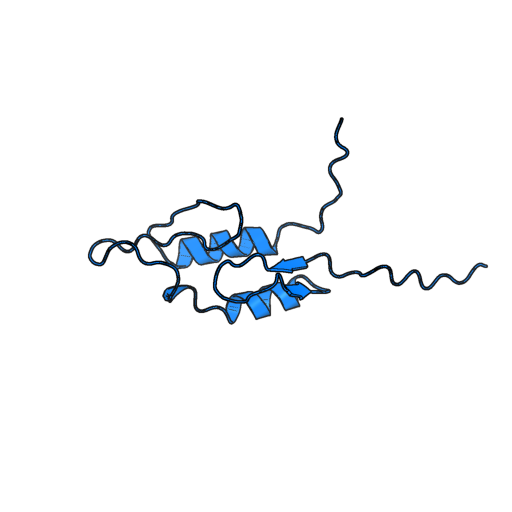 . ALA A 1 87 ? -17.658 -0.983 7.335 1.00 45.28 87 ALA A N 1
ATOM 731 C CA . ALA A 1 87 ? -18.414 -2.067 6.743 1.00 45.28 87 ALA A CA 1
ATOM 732 C C . ALA A 1 87 ? -19.441 -1.449 5.795 1.00 45.28 87 ALA A C 1
ATOM 734 O O . ALA A 1 87 ? -20.281 -0.659 6.222 1.00 45.28 87 ALA A O 1
ATOM 735 N N . ILE A 1 88 ? -19.303 -1.716 4.500 1.00 44.56 88 ILE A N 1
ATOM 736 C CA . ILE A 1 88 ? -20.338 -1.354 3.543 1.00 44.56 88 ILE A CA 1
ATOM 737 C C . ILE A 1 88 ? -21.484 -2.310 3.891 1.00 44.56 88 ILE A C 1
ATOM 739 O O . ILE A 1 88 ? -21.285 -3.519 3.729 1.00 44.56 88 ILE A O 1
ATOM 743 N N . PRO A 1 89 ? -22.630 -1.846 4.430 1.00 42.28 89 PRO A N 1
ATOM 744 C CA . PRO A 1 89 ? -23.756 -2.739 4.641 1.00 42.28 89 PRO A CA 1
ATOM 745 C C . PRO A 1 89 ? -24.156 -3.256 3.261 1.00 42.28 89 PRO A C 1
ATOM 747 O O . PRO A 1 89 ? -24.441 -2.476 2.349 1.00 42.28 89 PRO A O 1
ATOM 750 N N . LYS A 1 90 ? -24.079 -4.576 3.083 1.00 46.47 90 LYS A N 1
ATOM 751 C CA . LYS A 1 90 ? -24.606 -5.226 1.888 1.00 46.47 90 LYS A CA 1
ATOM 752 C C . LYS A 1 90 ? -26.114 -4.981 1.891 1.00 46.47 90 LYS A C 1
ATOM 754 O O . LYS A 1 90 ? -26.770 -5.258 2.891 1.00 46.47 90 LYS A O 1
ATOM 759 N N . LYS A 1 91 ? -26.593 -4.354 0.822 1.00 46.03 91 LYS A N 1
ATOM 760 C CA . LYS A 1 91 ? -28.004 -4.065 0.581 1.00 46.03 91 LYS A CA 1
ATOM 761 C C . LYS A 1 91 ? -28.696 -5.295 0.016 1.00 46.03 91 LYS A C 1
ATOM 763 O O . LYS A 1 91 ? -27.995 -6.057 -0.690 1.00 46.03 91 LYS A O 1
#

Solvent-accessible surface area (backbone atoms only — not comparable to full-atom values): 5779 Å² total; per-residue (Å²): 137,85,90,73,87,78,78,68,78,65,41,65,36,67,48,50,54,56,89,81,51,98,66,72,50,66,21,71,41,58,64,58,46,46,55,53,55,71,68,50,66,70,84,74,34,61,64,76,34,95,88,61,51,36,35,44,49,52,41,69,96,43,86,53,72,28,78,40,68,71,62,42,52,59,51,50,50,50,64,58,66,50,68,59,79,74,74,75,78,84,127

Nearest PDB structures (foldseek):
  2ebt-assembly1_A  TM=3.952E-01  e=1.790E-01  Homo sapiens
  3ax1-assembly1_A  TM=5.116E-01  e=1.870E+00  Arabidopsis thaliana
  4iaj-assembly1_B  TM=3.482E-01  e=5.844E+00  Streptococcus pneumoniae TIGR4
  1bgw-assembly1_A  TM=4.097E-01  e=8.737E+00  Saccharomyces cerevisiae

Sequence (91 aa):
MPTMPESANQMPFVCKWLYSHPEPQQFKTQEELKNHINKHDINSCNRLSLEDPIYICPWEGCNKRQSSIIKLEEHLYRHIRQRPFKAIPKK

Secondary structure (DSSP, 8-state):
------------EE--BSSS-SSPPEESSHHHHHHHHHTS-GGGS-B--SSS-PEEP-BTT---EESSHHHHHHHHHHHHTS-S-------

Foldseek 3Di:
DDDDPPVPPQQLFWAQFPPPDPDIDTHNDLVVVVVVVVPDPQVPADQPDPVQGWGARRGVPGGDIDSDSVVNNVVVVVSSPPPRDPPPPDD

InterPro domains:
  IPR013087 Zinc finger C2H2-type [PS50157] (55-84)

Organism: NCBI:txid658196

Mean predicted aligned error: 10.22 Å

pLDDT: mean 74.94, std 14.15, range [42.28, 89.25]